Protein AF-A0AAN8FHW8-F1 (afdb_monomer_lite)

Organism: Trichostrongylus colubriformis (NCBI:txid6319)

Secondary structure (DSSP, 8-state):
------------------HHHHHHHHHHHHHHHHHHHHHHHHHHHHHHHHHHHHHTPPPPPP-PPPPHHHHHHHHHH-PPP-----BTTTEEEEETT---TTS-TTPPPSEEEEEEETTEEEEEEEEEPTTHHHHHHHHT-

pLDDT: mean 82.65, std 15.66, range [38.5, 97.19]

Structure (mmCIF, N/CA/C/O backbone):
data_AF-A0AAN8FHW8-F1
#
_entry.id   AF-A0AAN8FHW8-F1
#
loop_
_atom_site.group_PDB
_atom_site.id
_atom_site.type_symbol
_atom_site.label_atom_id
_atom_site.label_alt_id
_atom_site.label_comp_id
_atom_site.label_asym_id
_atom_site.label_entity_id
_atom_site.label_seq_id
_atom_site.pdbx_PDB_ins_code
_atom_site.Cartn_x
_atom_site.Cartn_y
_atom_site.Cartn_z
_atom_site.occupancy
_atom_site.B_iso_or_equiv
_atom_site.auth_seq_id
_atom_site.auth_comp_id
_atom_site.auth_asym_id
_atom_site.auth_atom_id
_atom_site.pdbx_PDB_model_num
ATOM 1 N N . MET A 1 1 ? 39.676 99.671 19.791 1.00 38.50 1 MET A N 1
ATOM 2 C CA . MET A 1 1 ? 38.589 99.726 20.792 1.00 38.50 1 MET A CA 1
ATOM 3 C C . MET A 1 1 ? 37.245 99.444 20.102 1.00 38.50 1 MET A C 1
ATOM 5 O O . MET A 1 1 ? 36.746 100.303 19.402 1.00 38.50 1 MET A O 1
ATOM 9 N N . ARG A 1 2 ? 36.757 98.196 20.225 1.00 43.69 2 ARG A N 1
ATOM 10 C CA . ARG A 1 2 ? 35.359 97.685 20.292 1.00 43.69 2 ARG A CA 1
ATOM 11 C C . ARG A 1 2 ? 34.200 98.296 19.451 1.00 43.69 2 ARG A C 1
ATOM 13 O O . ARG A 1 2 ? 33.741 99.383 19.773 1.00 43.69 2 ARG A O 1
ATOM 20 N N . ARG A 1 3 ? 33.592 97.467 18.572 1.00 39.34 3 ARG A N 1
ATOM 21 C CA . ARG A 1 3 ? 32.130 97.153 18.388 1.00 39.34 3 ARG A CA 1
ATOM 22 C C . ARG A 1 3 ? 31.958 96.292 17.108 1.00 39.34 3 ARG A C 1
ATOM 24 O O . ARG A 1 3 ? 32.422 96.722 16.066 1.00 39.34 3 ARG A O 1
ATOM 31 N N . GLN A 1 4 ? 31.590 94.997 17.142 1.00 51.16 4 GLN A N 1
ATOM 32 C CA . GLN A 1 4 ? 30.231 94.387 17.220 1.00 51.16 4 GLN A CA 1
ATOM 33 C C . GLN A 1 4 ? 29.192 95.127 16.357 1.00 51.16 4 GLN A C 1
ATOM 35 O O . GLN A 1 4 ? 29.008 96.316 16.577 1.00 51.16 4 GLN A O 1
ATOM 40 N N . THR A 1 5 ? 28.586 94.511 15.332 1.00 41.41 5 THR A N 1
ATOM 41 C CA . THR A 1 5 ? 27.360 93.663 15.369 1.00 41.41 5 THR A CA 1
ATOM 42 C C . THR A 1 5 ? 27.299 92.771 14.099 1.00 41.41 5 THR A C 1
ATOM 44 O O . THR A 1 5 ? 27.670 93.229 13.028 1.00 41.41 5 THR A O 1
ATOM 47 N N . SER A 1 6 ? 27.045 91.454 14.089 1.00 48.72 6 SER A N 1
ATOM 48 C CA . SER A 1 6 ? 25.901 90.617 14.520 1.00 48.72 6 SER A CA 1
ATOM 49 C C . SER A 1 6 ? 24.607 90.758 13.692 1.00 48.72 6 SER A C 1
ATOM 51 O O . SER A 1 6 ? 23.717 91.520 14.053 1.00 48.72 6 SER A O 1
ATOM 53 N N . SER A 1 7 ? 24.476 89.952 12.635 1.00 43.09 7 SER A N 1
ATOM 54 C CA . SER A 1 7 ? 23.239 89.313 12.130 1.00 43.09 7 SER A CA 1
ATOM 55 C C . SER A 1 7 ? 23.712 88.270 11.098 1.00 43.09 7 SER A C 1
ATOM 57 O O . SER A 1 7 ? 24.635 88.551 10.351 1.00 43.09 7 SER A O 1
ATOM 59 N N . SER A 1 8 ? 23.313 87.004 11.062 1.00 43.03 8 SER A N 1
ATOM 60 C CA . SER A 1 8 ? 21.982 86.425 11.128 1.00 43.03 8 SER A CA 1
ATOM 61 C C . SER A 1 8 ? 22.130 84.944 11.502 1.00 43.03 8 SER A C 1
ATOM 63 O O . SER A 1 8 ? 22.832 84.190 10.830 1.00 43.03 8 SER A O 1
ATOM 65 N N . SER A 1 9 ? 21.482 84.521 12.582 1.00 47.38 9 SER A N 1
ATOM 66 C CA . SER A 1 9 ? 21.360 83.112 12.986 1.00 47.38 9 SER A CA 1
ATOM 67 C C . SER A 1 9 ? 19.887 82.718 13.171 1.00 47.38 9 SER A C 1
ATOM 69 O O . SER A 1 9 ? 19.559 81.805 13.926 1.00 47.38 9 SER A O 1
ATOM 71 N N . SER A 1 10 ? 18.988 83.402 12.453 1.00 51.84 10 SER A N 1
ATOM 72 C CA . SER A 1 10 ? 17.539 83.363 12.683 1.00 51.84 10 SER A CA 1
ATOM 73 C C . SER A 1 10 ? 16.768 82.217 12.008 1.00 51.84 10 SER A C 1
ATOM 75 O O . SER A 1 10 ? 15.554 82.173 12.155 1.00 51.84 10 SER A O 1
ATOM 77 N N . GLU A 1 11 ? 17.398 81.253 11.328 1.00 48.62 11 GLU A N 1
ATOM 78 C CA . GLU A 1 11 ? 16.648 80.287 10.490 1.00 48.62 11 GLU A CA 1
ATOM 79 C C . GLU A 1 11 ? 16.950 78.801 10.731 1.00 48.62 11 GLU A C 1
ATOM 81 O O . GLU A 1 11 ? 16.915 77.980 9.820 1.00 48.62 11 GLU A O 1
ATOM 86 N N . ARG A 1 12 ? 17.195 78.391 11.979 1.00 50.56 12 ARG A N 1
ATOM 87 C CA . ARG A 1 12 ? 17.175 76.955 12.331 1.00 50.56 12 ARG A CA 1
ATOM 88 C C . ARG A 1 12 ? 16.350 76.652 13.580 1.00 50.56 12 ARG A C 1
ATOM 90 O O . ARG A 1 12 ? 16.771 75.909 14.456 1.00 50.56 12 ARG A O 1
ATOM 97 N N . ARG A 1 13 ? 15.125 77.184 13.640 1.00 50.44 13 ARG A N 1
ATOM 98 C CA . ARG A 1 13 ? 14.038 76.585 14.436 1.00 50.44 13 ARG A CA 1
ATOM 99 C C . ARG A 1 13 ? 13.279 75.574 13.574 1.00 50.44 13 ARG A C 1
ATOM 101 O O . ARG A 1 13 ? 12.119 75.774 13.240 1.00 50.44 13 ARG A O 1
ATOM 108 N N . LEU A 1 14 ? 13.936 74.472 13.218 1.00 56.47 14 LEU A N 1
ATOM 109 C CA . LEU A 1 14 ? 13.194 73.262 12.870 1.00 56.47 14 LEU A CA 1
ATOM 110 C C . LEU A 1 14 ? 12.678 72.696 14.189 1.00 56.47 14 LEU A C 1
ATOM 112 O O . LEU A 1 14 ? 13.475 72.334 15.051 1.00 56.47 14 LEU A O 1
ATOM 116 N N . HIS A 1 15 ? 11.355 72.729 14.353 1.00 55.34 15 HIS A N 1
ATOM 117 C CA . HIS A 1 15 ? 10.599 72.212 15.490 1.00 55.34 15 HIS A CA 1
ATOM 118 C C . HIS A 1 15 ? 11.259 70.959 16.078 1.00 55.34 15 HIS A C 1
ATOM 120 O O . HIS A 1 15 ? 11.112 69.855 15.556 1.00 55.34 15 HIS A O 1
ATOM 126 N N . GLN A 1 16 ? 11.998 71.127 17.175 1.00 59.62 16 GLN A N 1
ATOM 127 C CA . GLN A 1 16 ? 12.462 70.008 17.975 1.00 59.62 16 GLN A CA 1
ATOM 128 C C . GLN A 1 16 ? 11.216 69.486 18.699 1.00 59.62 16 GLN A C 1
ATOM 130 O O . GLN A 1 16 ? 10.670 70.212 19.533 1.00 59.62 16 GLN A O 1
ATOM 135 N N . PRO A 1 17 ? 10.691 68.292 18.353 1.00 59.31 17 PRO A N 1
ATOM 136 C CA . PRO A 1 17 ? 9.500 67.781 19.013 1.00 59.31 17 PRO A CA 1
ATOM 137 C C . PRO A 1 17 ? 9.806 67.662 20.503 1.00 59.31 17 PRO A C 1
ATOM 139 O O . PRO A 1 17 ? 10.906 67.229 20.871 1.00 59.31 17 PRO A O 1
ATOM 142 N N . SER A 1 18 ? 8.857 68.093 21.335 1.00 69.69 18 SER A N 1
ATOM 143 C CA . SER A 1 18 ? 9.018 68.151 22.786 1.00 69.69 18 SER A CA 1
ATOM 144 C C . SER A 1 18 ? 9.549 66.814 23.319 1.00 69.69 18 SER A C 1
ATOM 146 O O . SER A 1 18 ? 9.178 65.741 22.838 1.00 69.69 18 SER A O 1
ATOM 148 N N . SER A 1 19 ? 10.453 66.857 24.300 1.00 73.38 19 SER A N 1
ATOM 149 C CA . SER A 1 19 ? 11.036 65.662 24.938 1.00 73.38 19 SER A CA 1
ATOM 150 C C . SER A 1 19 ? 9.960 64.663 25.388 1.00 73.38 19 SER A C 1
ATOM 152 O O . SER A 1 19 ? 10.122 63.451 25.233 1.00 73.38 19 SER A O 1
ATOM 154 N N . HIS A 1 20 ? 8.818 65.183 25.841 1.00 76.31 20 HIS A N 1
ATOM 155 C CA . HIS A 1 20 ? 7.619 64.421 26.179 1.00 76.31 20 HIS A CA 1
ATOM 156 C C . HIS A 1 20 ? 7.036 63.649 24.989 1.00 76.31 20 HIS A C 1
ATOM 158 O O . HIS A 1 20 ? 6.683 62.485 25.147 1.00 76.31 20 HIS A O 1
ATOM 164 N N . PHE A 1 21 ? 6.995 64.237 23.789 1.00 77.81 21 PHE A N 1
ATOM 165 C CA . PHE A 1 21 ? 6.514 63.562 22.582 1.00 77.81 21 PHE A CA 1
ATOM 166 C C . PHE A 1 21 ? 7.420 62.389 22.186 1.00 77.81 21 PHE A C 1
ATOM 168 O O . PHE A 1 21 ? 6.927 61.313 21.863 1.00 77.81 21 PHE A O 1
ATOM 175 N N . ARG A 1 22 ? 8.748 62.549 22.282 1.00 80.62 22 ARG A N 1
ATOM 176 C CA . ARG A 1 22 ? 9.704 61.457 22.006 1.00 80.62 22 ARG A CA 1
ATOM 177 C C . ARG A 1 22 ? 9.580 60.310 23.014 1.00 80.62 22 ARG A C 1
ATOM 179 O O . ARG A 1 22 ? 9.599 59.149 22.616 1.00 80.62 22 ARG A O 1
ATOM 186 N N . SER A 1 23 ? 9.413 60.634 24.297 1.00 83.56 23 SER A N 1
ATOM 187 C CA . SER A 1 23 ? 9.180 59.641 25.355 1.00 83.56 23 SER A CA 1
ATOM 188 C C . SER A 1 23 ? 7.855 58.896 25.150 1.00 83.56 23 SER A C 1
ATOM 190 O O . SER A 1 23 ? 7.821 57.668 25.160 1.00 83.56 23 SER A O 1
ATOM 192 N N . MET A 1 24 ? 6.781 59.627 24.839 1.00 87.44 24 MET A N 1
ATOM 193 C CA . MET A 1 24 ? 5.464 59.058 24.544 1.00 87.44 24 MET A CA 1
ATOM 194 C C . MET A 1 24 ? 5.498 58.125 23.324 1.00 87.44 24 MET A C 1
ATOM 196 O O . MET A 1 24 ? 4.976 57.017 23.388 1.00 87.44 24 MET A O 1
ATOM 200 N N . MET A 1 25 ? 6.172 58.521 22.239 1.00 85.44 25 MET A N 1
ATOM 201 C CA . MET A 1 25 ? 6.346 57.674 21.051 1.00 85.44 25 MET A CA 1
ATOM 202 C C . MET A 1 25 ? 7.169 56.410 21.341 1.00 85.44 25 MET A C 1
ATOM 204 O O . MET A 1 25 ? 6.857 55.344 20.812 1.00 85.44 25 MET A O 1
ATOM 208 N N . SER A 1 26 ? 8.181 56.495 22.209 1.00 88.12 26 SER A N 1
ATOM 209 C CA . SER A 1 26 ? 8.968 55.333 22.648 1.00 88.12 26 SER A CA 1
ATOM 210 C C . SER A 1 26 ? 8.118 54.334 23.441 1.00 88.12 26 SER A C 1
ATOM 212 O O . SER A 1 26 ? 8.149 53.138 23.161 1.00 88.12 26 SER A O 1
ATOM 214 N N . ILE A 1 27 ? 7.282 54.826 24.364 1.00 91.88 27 ILE A N 1
ATOM 215 C CA . ILE A 1 27 ? 6.354 53.992 25.145 1.00 91.88 27 ILE A CA 1
ATOM 216 C C . ILE A 1 27 ? 5.341 53.307 24.223 1.00 91.88 27 ILE A C 1
ATOM 218 O O . ILE A 1 27 ? 5.143 52.099 24.322 1.00 91.88 27 ILE A O 1
ATOM 222 N N . ILE A 1 28 ? 4.746 54.048 23.283 1.00 94.06 28 ILE A N 1
ATOM 223 C CA . ILE A 1 28 ? 3.810 53.487 22.298 1.00 94.06 28 ILE A CA 1
ATOM 224 C C . ILE A 1 28 ? 4.498 52.399 21.465 1.00 94.06 28 ILE A C 1
ATOM 226 O O . ILE A 1 28 ? 3.952 51.311 21.299 1.00 94.06 28 ILE A O 1
ATOM 230 N N . THR A 1 29 ? 5.719 52.654 20.993 1.00 91.19 29 THR A N 1
ATOM 231 C CA . THR A 1 29 ? 6.489 51.680 20.207 1.00 91.19 29 THR A CA 1
ATOM 232 C C . THR A 1 29 ? 6.795 50.424 21.026 1.00 91.19 29 THR A C 1
ATOM 234 O O . THR A 1 29 ? 6.606 49.315 20.533 1.00 91.19 29 THR A O 1
ATOM 237 N N . ALA A 1 30 ? 7.202 50.571 22.290 1.00 93.19 30 ALA A N 1
ATOM 238 C CA . ALA A 1 30 ? 7.465 49.445 23.182 1.00 93.19 30 ALA A CA 1
ATOM 239 C C . ALA A 1 30 ? 6.207 48.594 23.423 1.00 93.19 30 ALA A C 1
ATOM 241 O O . ALA A 1 30 ? 6.278 47.366 23.374 1.00 93.19 30 ALA A O 1
ATOM 242 N N . VAL A 1 31 ? 5.046 49.232 23.609 1.00 95.69 31 VAL A N 1
ATOM 243 C CA . VAL A 1 31 ? 3.754 48.543 23.754 1.00 95.69 31 VAL A CA 1
ATOM 244 C C . VAL A 1 31 ? 3.383 47.788 22.475 1.00 95.69 31 VAL A C 1
ATOM 246 O O . VAL A 1 31 ? 2.989 46.626 22.549 1.00 95.69 31 VAL A O 1
ATOM 249 N N . LEU A 1 32 ? 3.556 48.399 21.299 1.00 96.06 32 LEU A N 1
ATOM 250 C CA . LEU A 1 32 ? 3.284 47.748 20.013 1.00 96.06 32 LEU A CA 1
ATOM 251 C C . LEU A 1 32 ? 4.204 46.547 19.765 1.00 96.06 32 LEU A C 1
ATOM 253 O O . LEU A 1 32 ? 3.743 45.505 19.300 1.00 96.06 32 LEU A O 1
ATOM 257 N N . VAL A 1 33 ? 5.490 46.660 20.110 1.00 95.44 33 VAL A N 1
ATOM 258 C CA . VAL A 1 33 ? 6.446 45.549 20.000 1.00 95.44 33 VAL A CA 1
ATOM 259 C C . VAL A 1 33 ? 6.081 44.425 20.966 1.00 95.44 33 VAL A C 1
ATOM 261 O O . VAL A 1 33 ? 6.044 43.271 20.548 1.00 95.44 33 VAL A O 1
ATOM 264 N N . ALA A 1 34 ? 5.757 44.737 22.224 1.00 95.38 34 ALA A N 1
ATOM 265 C CA . ALA A 1 34 ? 5.327 43.740 23.205 1.00 95.38 34 ALA A CA 1
ATOM 266 C C . ALA A 1 34 ? 4.041 43.024 22.764 1.00 95.38 34 ALA A C 1
ATOM 268 O O . ALA A 1 34 ? 3.931 41.804 22.855 1.00 95.38 34 ALA A O 1
ATOM 269 N N . PHE A 1 35 ? 3.080 43.764 22.214 1.00 96.94 35 PHE A N 1
ATOM 270 C CA . PHE A 1 35 ? 1.880 43.171 21.638 1.00 96.94 35 PHE A CA 1
ATOM 271 C C . PHE A 1 35 ? 2.216 42.262 20.446 1.00 96.94 35 PHE A C 1
ATOM 273 O O . PHE A 1 35 ? 1.734 41.132 20.368 1.00 96.94 35 PHE A O 1
ATOM 280 N N . GLY A 1 36 ? 3.107 42.708 19.557 1.00 95.75 36 GLY A N 1
ATOM 281 C CA . GLY A 1 36 ? 3.582 41.921 18.421 1.00 95.75 36 GLY A CA 1
ATOM 282 C C . GLY A 1 36 ? 4.288 40.625 18.829 1.00 95.75 36 GLY A C 1
ATOM 283 O O . GLY A 1 36 ? 4.051 39.583 18.218 1.00 95.75 36 GLY A O 1
ATOM 284 N N . THR A 1 37 ? 5.117 40.644 19.878 1.00 95.56 37 THR A N 1
ATOM 285 C CA . THR A 1 37 ? 5.796 39.437 20.378 1.00 95.56 37 THR A CA 1
ATOM 286 C C . THR A 1 37 ? 4.818 38.464 21.030 1.00 95.56 37 THR A C 1
ATOM 288 O O . THR A 1 37 ? 4.906 37.263 20.765 1.00 95.56 37 THR A O 1
ATOM 291 N N . ILE A 1 38 ? 3.843 38.963 21.798 1.00 96.69 38 ILE A N 1
ATOM 292 C CA . ILE A 1 38 ? 2.771 38.149 22.388 1.00 96.69 38 ILE A CA 1
ATOM 293 C C . ILE A 1 38 ? 1.937 37.483 21.289 1.00 96.69 38 ILE A C 1
ATOM 295 O O . ILE A 1 38 ? 1.731 36.269 21.327 1.00 96.69 38 ILE A O 1
ATOM 299 N N . LEU A 1 39 ? 1.515 38.233 20.266 1.00 96.38 39 LEU A N 1
ATOM 300 C CA . LEU A 1 39 ? 0.787 37.670 19.127 1.00 96.38 39 LEU A CA 1
ATOM 301 C C . LEU A 1 39 ? 1.608 36.605 18.395 1.00 96.38 39 LEU A C 1
ATOM 303 O O . LEU A 1 39 ? 1.083 35.540 18.070 1.00 96.38 39 LEU A O 1
ATOM 307 N N . ASN A 1 40 ? 2.903 36.843 18.176 1.00 95.31 40 ASN A N 1
ATOM 308 C CA . ASN A 1 40 ? 3.781 35.854 17.552 1.00 95.31 40 ASN A CA 1
ATOM 309 C C . ASN A 1 40 ? 3.898 34.576 18.391 1.00 95.31 40 ASN A C 1
ATOM 311 O O . ASN A 1 40 ? 3.870 33.475 17.838 1.00 95.31 40 ASN A O 1
ATOM 315 N N . PHE A 1 41 ? 3.994 34.706 19.716 1.00 96.38 41 PHE A N 1
ATOM 316 C CA . PHE A 1 41 ? 4.022 33.566 20.627 1.00 96.38 41 PHE A CA 1
ATOM 317 C C . PHE A 1 41 ? 2.717 32.762 20.557 1.00 96.38 41 PHE A C 1
ATOM 319 O O . PHE A 1 41 ? 2.756 31.538 20.421 1.00 96.38 41 PHE A O 1
ATOM 326 N N . ILE A 1 42 ? 1.567 33.445 20.544 1.00 96.69 42 ILE A N 1
ATOM 327 C CA . ILE A 1 42 ? 0.246 32.824 20.383 1.00 96.69 42 ILE A CA 1
ATOM 328 C C . ILE A 1 42 ? 0.161 32.080 19.043 1.00 96.69 42 ILE A C 1
ATOM 330 O O . ILE A 1 42 ? -0.176 30.895 19.018 1.00 96.69 42 ILE A O 1
ATOM 334 N N . VAL A 1 43 ? 0.532 32.721 17.930 1.00 96.69 43 VAL A N 1
ATOM 335 C CA . VAL A 1 43 ? 0.522 32.102 16.593 1.00 96.69 43 VAL A CA 1
ATOM 336 C C . VAL A 1 43 ? 1.447 30.886 16.535 1.00 96.69 43 VAL A C 1
ATOM 338 O O . VAL A 1 43 ? 1.079 29.859 15.964 1.00 96.69 43 VAL A O 1
ATOM 341 N N . GLN A 1 44 ? 2.639 30.956 17.131 1.00 95.19 44 GLN A N 1
ATOM 342 C CA . GLN A 1 44 ? 3.542 29.806 17.204 1.00 95.19 44 GLN A CA 1
ATOM 343 C C . GLN A 1 44 ? 2.961 28.671 18.054 1.00 95.19 44 GLN A C 1
ATOM 345 O O . GLN A 1 44 ? 3.076 27.509 17.658 1.00 95.19 44 GLN A O 1
ATOM 350 N N . GLY A 1 45 ? 2.302 28.986 19.172 1.00 95.81 45 GLY A N 1
ATOM 351 C CA . GLY A 1 45 ? 1.573 28.019 19.994 1.00 95.81 45 GLY A CA 1
ATOM 352 C C . GLY A 1 45 ? 0.483 27.302 19.197 1.00 95.81 45 GLY A C 1
ATOM 353 O O . GLY A 1 45 ? 0.492 26.074 19.106 1.00 95.81 45 GLY A O 1
ATOM 354 N N . PHE A 1 46 ? -0.380 28.058 18.512 1.00 96.12 46 PHE A N 1
ATOM 355 C CA . PHE A 1 46 ? -1.407 27.500 17.628 1.00 96.12 46 PHE A CA 1
ATOM 356 C C . PHE A 1 46 ? -0.814 26.655 16.499 1.00 96.12 46 PHE A C 1
ATOM 358 O O . PHE A 1 46 ? -1.307 25.562 16.238 1.00 96.12 46 PHE A O 1
ATOM 365 N N . LYS A 1 47 ? 0.278 27.094 15.861 1.00 94.75 47 LYS A N 1
ATOM 366 C CA . LYS A 1 47 ? 0.967 26.300 14.830 1.00 94.75 47 LYS A CA 1
ATOM 367 C C . LYS A 1 47 ? 1.487 24.973 15.380 1.00 94.75 47 LYS A C 1
ATOM 369 O O . LYS A 1 47 ? 1.400 23.963 14.685 1.00 94.75 47 LYS A O 1
ATOM 374 N N . ARG A 1 48 ? 2.021 24.946 16.606 1.00 92.19 48 ARG A N 1
ATOM 375 C CA . ARG A 1 48 ? 2.480 23.703 17.253 1.00 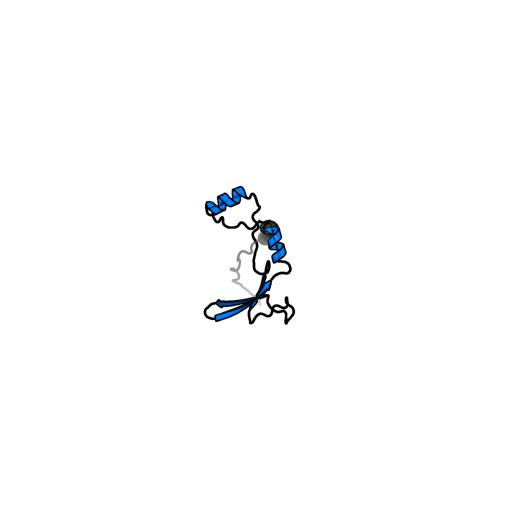92.19 48 ARG A CA 1
ATOM 376 C C . ARG A 1 48 ? 1.313 22.760 17.532 1.00 92.19 48 ARG A C 1
ATOM 378 O O . ARG A 1 48 ? 1.398 21.591 17.164 1.00 92.19 48 ARG A O 1
ATOM 385 N N . LEU A 1 49 ? 0.220 23.276 18.096 1.00 92.19 49 LEU A N 1
ATOM 386 C CA . LEU A 1 49 ? -0.996 22.498 18.352 1.00 92.19 49 LEU A CA 1
ATOM 387 C C . LEU A 1 49 ? -1.595 21.947 17.050 1.00 92.19 49 LEU A C 1
ATOM 389 O O . LEU A 1 49 ? -1.859 20.751 16.948 1.00 92.19 49 LEU A O 1
ATOM 393 N N . HIS A 1 50 ? -1.716 22.790 16.023 1.00 92.00 50 HIS A N 1
ATOM 394 C CA . HIS A 1 50 ? -2.222 22.403 14.709 1.00 92.00 50 HIS A CA 1
ATOM 395 C C . HIS A 1 50 ? -1.350 21.331 14.045 1.00 92.00 50 HIS A C 1
ATOM 397 O O . HIS A 1 50 ? -1.878 20.363 13.510 1.00 92.00 50 HIS A O 1
ATOM 403 N N . ARG A 1 51 ? -0.015 21.452 14.097 1.00 88.50 51 ARG A N 1
ATOM 404 C CA . ARG A 1 51 ? 0.899 20.420 13.569 1.00 88.50 51 ARG A CA 1
ATOM 405 C C . ARG A 1 51 ? 0.758 19.094 14.312 1.00 88.50 51 ARG A C 1
ATOM 407 O O . ARG A 1 51 ? 0.805 18.047 13.674 1.00 88.50 51 ARG A O 1
ATOM 414 N N . GLY A 1 52 ? 0.568 19.143 15.632 1.00 88.19 52 GLY A N 1
ATOM 415 C CA . GLY A 1 52 ? 0.265 17.962 16.438 1.00 88.19 52 GLY A CA 1
ATOM 416 C C . GLY A 1 52 ? -1.016 17.283 15.962 1.00 88.19 52 GLY A C 1
ATOM 417 O O . GLY A 1 52 ? -0.991 16.101 15.644 1.00 88.19 52 GLY A O 1
ATOM 418 N N . TYR A 1 53 ? -2.100 18.045 15.822 1.00 87.12 53 TYR A N 1
ATOM 419 C CA . TYR A 1 53 ? -3.385 17.534 15.342 1.00 87.12 53 TYR A CA 1
ATOM 420 C C . TYR A 1 53 ? -3.317 16.982 13.908 1.00 87.12 53 TYR A C 1
ATOM 422 O O . TYR A 1 53 ? -3.760 15.864 13.656 1.00 87.12 53 TYR A O 1
ATOM 430 N N . ALA A 1 54 ? -2.708 17.723 12.980 1.00 82.75 54 ALA A N 1
ATOM 431 C CA . ALA A 1 54 ? -2.582 17.332 11.577 1.00 82.75 54 ALA A CA 1
ATOM 432 C C . ALA A 1 54 ? -1.807 16.015 11.396 1.00 82.75 54 ALA A C 1
ATOM 434 O O . ALA A 1 54 ? -2.145 15.225 10.522 1.00 82.75 54 ALA A O 1
ATOM 435 N N . LYS A 1 55 ? -0.808 15.737 12.247 1.00 82.81 55 LYS A N 1
ATOM 436 C CA . LYS A 1 55 ? -0.044 14.478 12.208 1.00 82.81 55 LYS A CA 1
ATOM 437 C C . LYS A 1 55 ? -0.907 13.246 12.509 1.00 82.81 55 LYS A C 1
ATOM 439 O O . LYS A 1 55 ? -0.623 12.175 11.985 1.00 82.81 55 LYS A O 1
ATOM 444 N N . TYR A 1 56 ? -1.932 13.390 13.348 1.00 79.44 56 TYR A N 1
ATOM 445 C CA . TYR A 1 56 ? -2.847 12.300 13.706 1.00 79.44 56 TYR A CA 1
ATOM 446 C C . TYR A 1 56 ? -4.089 12.240 12.813 1.00 79.44 56 TYR A C 1
ATOM 448 O O . TYR A 1 56 ? -4.978 11.423 13.058 1.00 79.44 56 TYR A O 1
ATOM 456 N N . GLN A 1 57 ? -4.184 13.087 11.783 1.00 80.94 57 GLN A N 1
ATOM 457 C CA . GLN A 1 57 ? -5.257 12.942 10.813 1.00 80.94 57 GLN A CA 1
ATOM 458 C C . GLN A 1 57 ? -5.059 11.659 10.011 1.00 80.94 57 GLN A C 1
ATOM 460 O O . GLN A 1 57 ? -4.000 11.400 9.442 1.00 80.94 57 GLN A O 1
ATOM 465 N N . VAL A 1 58 ? -6.114 10.852 9.974 1.00 79.19 58 VAL A N 1
ATOM 466 C CA . VAL A 1 58 ? -6.152 9.620 9.192 1.00 79.19 58 VAL A CA 1
ATOM 467 C C . VAL A 1 58 ? -6.087 9.983 7.710 1.00 79.19 58 VAL A C 1
ATOM 469 O O . VAL A 1 58 ? -6.840 10.843 7.245 1.00 79.19 58 VAL A O 1
ATOM 472 N N . VAL A 1 59 ? -5.206 9.311 6.967 1.00 78.69 59 VAL A N 1
ATOM 473 C CA . VAL A 1 59 ? -5.147 9.422 5.507 1.00 78.69 59 VAL A CA 1
ATOM 474 C C . VAL A 1 59 ? -6.492 8.975 4.938 1.00 78.69 59 VAL A C 1
ATOM 476 O O . VAL A 1 59 ? -6.909 7.830 5.114 1.00 78.69 59 VAL A O 1
ATOM 479 N N . LYS A 1 60 ? -7.195 9.893 4.272 1.00 81.69 60 LYS A N 1
ATOM 480 C CA . LYS A 1 60 ? -8.432 9.581 3.555 1.00 81.69 60 LYS A CA 1
ATOM 481 C C . LYS A 1 60 ? -8.076 9.216 2.122 1.00 81.69 60 LYS A C 1
ATOM 483 O O . LYS A 1 60 ? -7.552 10.048 1.387 1.00 81.69 60 LYS A O 1
ATOM 488 N N . TYR A 1 61 ? -8.371 7.985 1.730 1.00 78.00 61 TYR A N 1
ATOM 489 C CA . TYR A 1 61 ? -8.220 7.551 0.347 1.00 78.00 61 TYR A CA 1
ATOM 490 C C . TYR A 1 61 ? -9.374 8.077 -0.507 1.00 78.00 61 TYR A C 1
ATOM 492 O O . TYR A 1 61 ? -10.496 8.248 -0.023 1.00 78.00 61 TYR A O 1
ATOM 500 N N . HIS A 1 62 ? -9.101 8.327 -1.788 1.00 85.00 62 HIS A N 1
ATOM 501 C CA . HIS A 1 62 ? -10.151 8.640 -2.749 1.00 85.00 62 HIS A CA 1
ATOM 502 C C . HIS A 1 62 ? -11.125 7.459 -2.849 1.00 85.00 62 HIS A C 1
ATOM 504 O O . HIS A 1 62 ? -10.703 6.304 -2.928 1.00 85.00 62 HIS A O 1
ATOM 510 N N . HIS A 1 63 ? -12.427 7.739 -2.855 1.00 82.25 63 HIS A N 1
ATOM 511 C CA . HIS A 1 63 ? -13.434 6.692 -2.966 1.00 82.25 63 HIS A CA 1
ATOM 512 C C . HIS A 1 63 ? -13.443 6.133 -4.394 1.00 82.25 63 HIS A C 1
ATOM 514 O O . HIS A 1 63 ? -13.925 6.778 -5.325 1.00 82.25 63 HIS A O 1
ATOM 520 N N . VAL A 1 64 ? -12.895 4.932 -4.575 1.00 82.50 64 VAL A N 1
ATOM 521 C CA . VAL A 1 64 ? -12.941 4.207 -5.849 1.00 82.50 64 VAL A CA 1
ATOM 522 C C . VAL A 1 64 ? -14.166 3.288 -5.831 1.00 82.50 64 VAL A C 1
ATOM 524 O O . VAL A 1 64 ? -14.243 2.413 -4.965 1.00 82.50 64 VAL A O 1
ATOM 527 N N . PRO A 1 65 ? -15.149 3.471 -6.735 1.00 88.00 65 PRO A N 1
ATOM 528 C CA . PRO A 1 65 ? -16.341 2.634 -6.744 1.00 88.00 65 PRO A CA 1
ATOM 529 C C . PRO A 1 65 ? -15.979 1.189 -7.104 1.00 88.00 65 PRO A C 1
ATOM 531 O O . PRO A 1 65 ? -15.263 0.928 -8.070 1.00 88.00 65 PRO A O 1
ATOM 534 N N . CYS A 1 66 ? -16.495 0.238 -6.327 1.00 88.00 66 CYS A N 1
ATOM 535 C CA . CYS A 1 66 ? -16.403 -1.178 -6.667 1.00 88.00 66 CYS A CA 1
ATOM 536 C C . CYS A 1 66 ? -17.337 -1.503 -7.840 1.00 88.00 66 CYS A C 1
ATOM 538 O O . CYS A 1 66 ? -18.413 -0.918 -7.967 1.00 88.00 66 CYS A O 1
ATOM 540 N N . SER A 1 67 ? -16.971 -2.493 -8.660 1.00 93.81 67 SER A N 1
ATOM 541 C CA . SER A 1 67 ? -17.928 -3.074 -9.607 1.00 93.81 67 SER A CA 1
ATOM 542 C C . SER A 1 67 ? -19.100 -3.719 -8.843 1.00 93.81 67 SER A C 1
ATOM 544 O O . SER A 1 67 ? -18.900 -4.182 -7.712 1.00 93.81 67 SER A O 1
ATOM 546 N N . PRO A 1 68 ? -20.311 -3.807 -9.431 1.00 94.06 68 PRO A N 1
ATOM 547 C CA . PRO A 1 68 ? -21.475 -4.386 -8.752 1.00 94.06 68 PRO A CA 1
ATOM 548 C C . PRO A 1 68 ? -21.218 -5.805 -8.227 1.00 94.06 68 PRO A C 1
ATOM 550 O O . PRO A 1 68 ? -21.605 -6.143 -7.110 1.00 94.06 68 PRO A O 1
ATOM 553 N N . LEU A 1 69 ? -20.487 -6.613 -9.002 1.00 94.06 69 LEU A N 1
ATOM 554 C CA . LEU A 1 69 ? -20.106 -7.969 -8.616 1.00 94.06 69 LEU A CA 1
ATOM 555 C C . LEU A 1 69 ? -19.171 -7.976 -7.400 1.00 94.06 69 LEU A C 1
ATOM 557 O O . LEU A 1 69 ? -19.386 -8.744 -6.463 1.00 94.06 69 LEU A O 1
ATOM 561 N N . THR A 1 70 ? -18.148 -7.118 -7.389 1.00 90.94 70 THR A N 1
ATOM 562 C CA . THR A 1 70 ? -17.220 -7.012 -6.256 1.00 90.94 70 THR A CA 1
ATOM 563 C C . THR A 1 70 ? -17.940 -6.516 -5.005 1.00 90.94 70 THR A C 1
ATOM 565 O O . THR A 1 70 ? -17.751 -7.089 -3.935 1.00 90.94 70 THR A O 1
ATOM 568 N N . ALA A 1 71 ? -18.819 -5.519 -5.134 1.00 90.62 71 ALA A N 1
ATOM 569 C CA . ALA A 1 71 ? -19.612 -5.002 -4.020 1.00 90.62 71 ALA A CA 1
ATOM 570 C C . ALA A 1 71 ? -20.514 -6.085 -3.405 1.00 90.62 71 ALA A C 1
ATOM 572 O O . ALA A 1 71 ? -20.510 -6.273 -2.189 1.00 90.62 71 ALA A O 1
ATOM 573 N N . HIS A 1 72 ? -21.214 -6.857 -4.241 1.00 93.44 72 HIS A N 1
ATOM 574 C CA . HIS A 1 72 ? -22.055 -7.968 -3.792 1.00 93.44 72 HIS A CA 1
ATOM 575 C C . HIS A 1 72 ? -21.243 -9.073 -3.090 1.00 93.44 72 HIS A C 1
ATOM 577 O O . HIS A 1 72 ? -21.637 -9.594 -2.045 1.00 93.44 72 HIS A O 1
ATOM 583 N N . ARG A 1 73 ? -20.064 -9.426 -3.622 1.00 91.62 73 ARG A N 1
ATOM 584 C CA . ARG A 1 73 ? -19.174 -10.402 -2.969 1.00 91.62 73 ARG A CA 1
ATOM 585 C C . ARG A 1 73 ? -18.693 -9.903 -1.608 1.00 91.62 73 ARG A C 1
ATOM 587 O O . ARG A 1 73 ? -18.734 -10.660 -0.640 1.00 91.62 73 ARG A O 1
ATOM 594 N N . LEU A 1 74 ? -18.298 -8.634 -1.512 1.00 90.12 74 LEU A N 1
ATOM 595 C CA . LEU A 1 74 ? -17.872 -8.020 -0.252 1.00 90.12 74 LEU A CA 1
ATOM 596 C C . LEU A 1 74 ? -19.004 -7.987 0.785 1.00 90.12 74 LEU A C 1
ATOM 598 O O . LEU A 1 74 ? -18.746 -8.265 1.958 1.00 90.12 74 LEU A O 1
ATOM 602 N N . SER A 1 75 ? -20.253 -7.734 0.370 1.00 90.38 75 SER A N 1
ATOM 603 C CA . SER A 1 75 ? -21.394 -7.759 1.296 1.00 90.38 75 SER A CA 1
ATOM 604 C C . SER A 1 75 ? -21.664 -9.148 1.877 1.00 90.38 75 SER A C 1
ATOM 606 O O . SER A 1 75 ? -22.076 -9.249 3.031 1.00 90.38 75 SER A O 1
ATOM 608 N N . ILE A 1 76 ? -21.388 -10.216 1.119 1.00 93.62 76 ILE A N 1
ATOM 609 C CA . ILE A 1 76 ? -21.551 -11.601 1.589 1.00 93.62 76 ILE A CA 1
ATOM 610 C C . ILE A 1 76 ? -20.391 -12.023 2.494 1.00 93.62 76 ILE A C 1
ATOM 612 O O . ILE A 1 76 ? -20.615 -12.655 3.523 1.00 93.62 76 ILE A O 1
ATOM 616 N N . MET A 1 77 ? -19.151 -11.679 2.133 1.00 87.75 77 MET A N 1
ATOM 617 C CA . MET A 1 77 ? -17.963 -12.153 2.852 1.00 87.75 77 MET A CA 1
ATOM 618 C C . MET A 1 77 ? -17.819 -11.547 4.259 1.00 87.75 77 MET A C 1
ATOM 620 O O . MET A 1 77 ? -17.174 -12.162 5.101 1.00 87.75 77 MET A O 1
ATOM 624 N N . ARG A 1 78 ? -18.394 -10.360 4.528 1.00 83.94 78 ARG A N 1
ATOM 625 C CA . ARG A 1 78 ? -18.343 -9.640 5.829 1.00 83.94 78 ARG A CA 1
ATOM 626 C C . ARG A 1 78 ? -16.932 -9.503 6.437 1.00 83.94 78 ARG A C 1
ATOM 628 O O . ARG A 1 78 ? -16.787 -9.370 7.651 1.00 83.94 78 ARG A O 1
ATOM 635 N N . LYS A 1 79 ? -15.887 -9.512 5.604 1.00 86.75 79 LYS A N 1
ATOM 636 C CA . LYS A 1 79 ? -14.488 -9.337 6.022 1.00 86.75 79 LYS A CA 1
ATOM 637 C C . LYS A 1 79 ? -14.098 -7.861 6.063 1.00 86.75 79 LYS A C 1
ATOM 639 O O . LYS A 1 79 ? -14.683 -7.030 5.369 1.00 86.75 79 LYS A O 1
ATOM 644 N N . LYS A 1 80 ? -13.083 -7.537 6.866 1.00 88.56 80 LYS A N 1
ATOM 645 C CA . LYS A 1 80 ? -12.465 -6.204 6.867 1.00 88.56 80 LYS A CA 1
ATOM 646 C C . LYS A 1 80 ? -11.598 -6.025 5.619 1.00 88.56 80 LYS A C 1
ATOM 648 O O . LYS A 1 80 ? -11.033 -6.988 5.112 1.00 88.56 80 LYS A O 1
ATOM 653 N N . ILE A 1 81 ? -11.479 -4.784 5.155 1.00 86.06 81 ILE A N 1
ATOM 654 C CA . ILE A 1 81 ? -10.587 -4.418 4.052 1.00 86.06 81 ILE A CA 1
ATOM 655 C C . ILE A 1 81 ? -9.234 -4.023 4.646 1.00 86.06 81 ILE A C 1
ATOM 657 O O . ILE A 1 81 ? -9.168 -3.119 5.479 1.00 86.06 81 ILE A O 1
ATOM 661 N N . LEU A 1 82 ? -8.171 -4.697 4.212 1.00 90.81 82 LEU A N 1
ATOM 662 C CA . LEU A 1 82 ? -6.789 -4.384 4.561 1.00 90.81 82 LEU A CA 1
ATOM 663 C C . LEU A 1 82 ? -6.078 -3.858 3.313 1.00 90.81 82 LEU A C 1
ATOM 665 O O . LEU A 1 82 ? -5.956 -4.572 2.321 1.00 90.81 82 LEU A O 1
ATOM 669 N N . VAL A 1 83 ? -5.629 -2.605 3.362 1.00 88.62 83 VAL A N 1
ATOM 670 C CA . VAL A 1 83 ? -4.815 -2.002 2.300 1.00 88.62 83 VAL A CA 1
ATOM 671 C C . VAL A 1 83 ? -3.353 -2.229 2.657 1.00 88.62 83 VAL A C 1
ATOM 673 O O . VAL A 1 83 ? -2.914 -1.818 3.730 1.00 88.62 83 VAL A O 1
ATOM 676 N N . LEU A 1 84 ? -2.620 -2.904 1.775 1.00 92.94 84 LEU A N 1
ATOM 677 C CA . LEU A 1 84 ? -1.204 -3.205 1.951 1.00 92.94 84 LEU A CA 1
ATOM 678 C C . LEU A 1 84 ? -0.387 -2.398 0.949 1.00 92.94 84 LEU A C 1
ATOM 680 O O . LEU A 1 84 ? -0.706 -2.386 -0.240 1.00 92.94 84 LEU A O 1
ATOM 684 N N . ASP A 1 85 ? 0.656 -1.740 1.443 1.00 92.25 85 ASP A N 1
ATOM 685 C CA . ASP A 1 85 ? 1.695 -1.172 0.590 1.00 92.25 85 ASP A CA 1
ATOM 686 C C . ASP A 1 85 ? 2.659 -2.277 0.136 1.00 92.25 85 ASP A C 1
ATOM 688 O O . ASP A 1 85 ? 2.748 -3.332 0.768 1.00 92.25 85 ASP A O 1
ATOM 692 N N . LEU A 1 86 ? 3.359 -2.052 -0.972 1.00 93.19 86 LEU A N 1
ATOM 693 C CA . LEU A 1 86 ? 4.233 -3.040 -1.591 1.00 93.19 86 LEU A CA 1
ATOM 694 C C . LEU A 1 86 ? 5.698 -2.812 -1.205 1.00 93.19 86 LEU A C 1
ATOM 696 O O . LEU A 1 86 ? 6.281 -3.646 -0.507 1.00 93.19 86 LEU A O 1
ATOM 700 N N . ASP A 1 87 ? 6.282 -1.699 -1.651 1.00 88.75 87 ASP A N 1
ATOM 701 C CA . ASP A 1 87 ? 7.699 -1.393 -1.436 1.00 88.75 87 ASP A CA 1
ATOM 702 C C . ASP A 1 87 ? 7.953 -1.017 0.026 1.00 88.75 87 ASP A C 1
ATOM 704 O O . ASP A 1 87 ? 7.128 -0.389 0.686 1.00 88.75 87 ASP A O 1
ATOM 708 N N . GLU A 1 88 ? 9.074 -1.476 0.566 1.00 87.75 88 GLU A N 1
ATOM 709 C CA . GLU A 1 88 ? 9.457 -1.348 1.976 1.00 87.75 88 GLU A CA 1
ATOM 710 C C . GLU A 1 88 ? 8.478 -1.977 3.000 1.00 87.75 88 GLU A C 1
ATOM 712 O O . GLU A 1 88 ? 8.734 -1.942 4.207 1.00 87.75 88 GLU A O 1
ATOM 717 N N . THR A 1 89 ? 7.379 -2.594 2.544 1.00 92.62 89 THR A N 1
ATOM 718 C CA . THR A 1 89 ? 6.350 -3.216 3.395 1.00 92.62 89 THR A CA 1
ATOM 719 C C . THR A 1 89 ? 6.272 -4.725 3.197 1.00 92.62 89 THR A C 1
ATOM 721 O O . THR A 1 89 ? 6.390 -5.470 4.177 1.00 92.62 89 THR A O 1
ATOM 724 N N . LEU A 1 90 ? 6.072 -5.177 1.957 1.00 94.56 90 LEU A N 1
ATOM 725 C CA . LEU A 1 90 ? 6.014 -6.595 1.586 1.00 94.56 90 LEU A CA 1
ATOM 726 C C . LEU A 1 90 ? 7.282 -7.043 0.858 1.00 94.56 90 LEU A C 1
ATOM 728 O O . LEU A 1 90 ? 7.701 -8.190 1.010 1.00 94.56 90 LEU A O 1
ATOM 732 N N . ILE A 1 91 ? 7.894 -6.144 0.088 1.00 93.56 91 ILE A N 1
ATOM 733 C CA . ILE A 1 91 ? 9.121 -6.395 -0.668 1.00 93.56 91 ILE A CA 1
ATOM 734 C C . ILE A 1 91 ? 10.093 -5.225 -0.520 1.00 93.56 91 ILE A C 1
ATOM 736 O O . ILE A 1 91 ? 9.690 -4.107 -0.217 1.00 93.56 91 ILE A O 1
ATOM 740 N N . HIS A 1 92 ? 11.367 -5.482 -0.791 1.00 90.19 92 HIS A N 1
ATOM 741 C CA . HIS A 1 92 ? 12.404 -4.463 -0.915 1.00 90.19 92 HIS A CA 1
ATOM 742 C C . HIS A 1 92 ? 13.088 -4.606 -2.269 1.00 90.19 92 HIS A C 1
ATOM 744 O O . HIS A 1 92 ? 13.588 -5.683 -2.603 1.00 90.19 92 HIS A O 1
ATOM 750 N N . SER A 1 93 ? 13.136 -3.529 -3.051 1.00 88.31 93 SER A N 1
ATOM 751 C CA . SER A 1 93 ? 13.788 -3.537 -4.363 1.00 88.31 93 SER A CA 1
ATOM 752 C C . SER A 1 93 ? 15.053 -2.671 -4.403 1.00 88.31 93 SER A C 1
ATOM 754 O O . SER A 1 93 ? 15.139 -1.599 -3.799 1.00 88.31 93 SER A O 1
ATOM 756 N N . HIS A 1 94 ? 16.076 -3.139 -5.118 1.00 84.12 94 HIS A N 1
ATOM 757 C CA . HIS A 1 94 ? 17.308 -2.397 -5.400 1.00 84.12 94 HIS A CA 1
ATOM 758 C C . HIS A 1 94 ? 17.570 -2.409 -6.902 1.00 84.12 94 HIS A C 1
ATOM 760 O O . HIS A 1 94 ? 17.332 -3.420 -7.553 1.00 84.12 94 HIS A O 1
ATOM 766 N N . HIS A 1 95 ? 18.064 -1.305 -7.458 1.00 82.56 95 HIS A N 1
ATOM 767 C CA . HIS A 1 95 ? 18.455 -1.227 -8.864 1.00 82.56 95 HIS A CA 1
ATOM 768 C C . HIS A 1 95 ? 19.942 -0.900 -8.997 1.00 82.56 95 HIS A C 1
ATOM 770 O O . HIS A 1 95 ? 20.540 -0.308 -8.093 1.00 82.56 95 HIS A O 1
ATOM 776 N N . ASP A 1 96 ? 20.537 -1.322 -10.114 1.00 67.88 96 ASP A N 1
ATOM 777 C CA . ASP A 1 96 ? 21.961 -1.136 -10.402 1.00 67.88 96 ASP A CA 1
ATOM 778 C C . ASP A 1 96 ? 22.333 0.367 -10.278 1.00 67.88 96 ASP A C 1
ATOM 780 O O . ASP A 1 96 ? 21.838 1.198 -11.037 1.00 67.88 96 ASP A O 1
ATOM 784 N N . GLY A 1 97 ? 23.163 0.724 -9.283 1.00 61.66 97 GLY A N 1
ATOM 785 C CA . GLY A 1 97 ? 23.631 2.100 -9.022 1.00 61.66 97 GLY A CA 1
ATOM 786 C C . GLY A 1 97 ? 23.332 2.665 -7.624 1.00 61.66 97 GLY A C 1
ATOM 787 O O . GLY A 1 97 ? 24.013 3.592 -7.191 1.00 61.66 97 GLY A O 1
ATOM 788 N N . VAL A 1 98 ? 22.386 2.084 -6.876 1.00 59.88 98 VAL A N 1
ATOM 789 C CA . VAL A 1 98 ? 22.075 2.494 -5.492 1.00 59.88 98 VAL A CA 1
ATOM 790 C C . VAL A 1 98 ? 22.322 1.320 -4.549 1.00 59.88 98 VAL A C 1
ATOM 792 O O . VAL A 1 98 ? 21.463 0.463 -4.346 1.00 59.88 98 VAL A O 1
ATOM 795 N N . ILE A 1 99 ? 23.521 1.271 -3.960 1.00 55.03 99 ILE A N 1
ATOM 796 C CA . ILE A 1 99 ? 23.855 0.288 -2.924 1.00 55.03 99 ILE A CA 1
ATOM 797 C C . ILE A 1 99 ? 23.096 0.677 -1.656 1.00 55.03 99 ILE A C 1
ATOM 799 O O . ILE A 1 99 ? 23.463 1.633 -0.972 1.00 55.03 99 ILE A O 1
ATOM 803 N N . ARG A 1 100 ? 22.035 -0.062 -1.324 1.00 58.50 100 ARG A N 1
ATOM 804 C CA . ARG A 1 100 ? 21.412 0.035 -0.004 1.00 58.50 100 ARG A CA 1
ATOM 805 C C . ARG A 1 100 ? 22.064 -0.994 0.927 1.00 58.50 100 ARG A C 1
ATOM 807 O O . ARG A 1 100 ? 22.010 -2.184 0.634 1.00 58.50 100 ARG A O 1
ATOM 814 N N . PRO A 1 101 ? 22.648 -0.575 2.062 1.00 58.84 101 PRO A N 1
ATOM 815 C CA . PRO A 1 101 ? 23.335 -1.479 2.988 1.00 58.84 101 PRO A CA 1
ATOM 816 C C . PRO A 1 101 ? 22.393 -2.382 3.805 1.00 58.84 101 PRO A C 1
ATOM 818 O O . PRO A 1 101 ? 22.863 -3.124 4.662 1.00 58.84 101 PRO A O 1
ATOM 821 N N . MET A 1 102 ? 21.072 -2.328 3.579 1.00 57.59 102 MET A N 1
ATOM 822 C CA . MET A 1 102 ? 20.094 -3.118 4.341 1.00 57.59 102 MET A CA 1
ATOM 823 C C . MET A 1 102 ? 20.141 -4.621 4.043 1.00 57.59 102 MET A C 1
ATOM 825 O O . MET A 1 102 ? 19.666 -5.403 4.862 1.00 57.59 102 MET A O 1
ATOM 829 N N . VAL A 1 103 ? 20.725 -5.035 2.916 1.00 61.31 103 VAL A N 1
ATOM 830 C CA . VAL A 1 103 ? 20.896 -6.450 2.569 1.00 61.31 103 VAL A CA 1
ATOM 831 C C . VAL A 1 103 ? 22.380 -6.784 2.578 1.00 61.31 103 VAL A C 1
ATOM 833 O O . VAL A 1 103 ? 23.198 -6.056 2.011 1.00 61.31 103 VAL A O 1
ATOM 836 N N . LYS A 1 104 ? 22.743 -7.893 3.232 1.00 66.38 104 LYS A N 1
ATOM 837 C CA . LYS A 1 104 ? 24.127 -8.368 3.265 1.00 66.38 104 LYS A CA 1
ATOM 838 C C . LYS A 1 104 ? 24.623 -8.545 1.820 1.00 66.38 104 LYS A C 1
ATOM 840 O O . LYS A 1 104 ? 23.965 -9.269 1.060 1.00 66.38 104 LYS A O 1
ATOM 845 N N . PRO A 1 105 ? 25.758 -7.929 1.439 1.00 65.19 105 PRO A N 1
ATOM 846 C CA . PRO A 1 105 ? 26.327 -8.096 0.107 1.00 65.19 105 PRO A CA 1
ATOM 847 C C . PRO A 1 105 ? 26.477 -9.585 -0.229 1.00 65.19 105 PRO A C 1
ATOM 849 O O . PRO A 1 105 ? 27.049 -10.339 0.559 1.00 65.19 105 PRO A O 1
ATOM 852 N N . GLY A 1 106 ? 25.928 -10.008 -1.371 1.00 69.25 106 GLY A N 1
ATOM 853 C CA . GLY A 1 106 ? 25.962 -11.402 -1.831 1.00 69.25 106 GLY A CA 1
ATOM 854 C C . GLY A 1 106 ? 24.720 -12.244 -1.517 1.00 69.25 106 GLY A C 1
ATOM 855 O O . GLY A 1 106 ? 24.686 -13.410 -1.901 1.00 69.25 106 GLY A O 1
ATOM 856 N N . THR A 1 107 ? 23.694 -11.685 -0.865 1.00 76.38 107 THR A N 1
ATOM 857 C CA . THR A 1 107 ? 22.390 -12.364 -0.757 1.00 76.38 107 THR A CA 1
ATOM 858 C C . THR A 1 107 ? 21.725 -12.404 -2.141 1.00 76.38 107 THR A C 1
ATOM 860 O O . THR A 1 107 ? 21.631 -11.351 -2.778 1.00 76.38 107 THR A O 1
ATOM 863 N N . PRO A 1 108 ? 21.298 -13.577 -2.643 1.00 84.88 108 PRO A N 1
ATOM 864 C CA . PRO A 1 108 ? 20.594 -13.661 -3.917 1.00 84.88 108 PRO A CA 1
ATOM 865 C C . PRO A 1 108 ? 19.205 -13.023 -3.800 1.00 84.88 108 PRO A C 1
ATOM 867 O O . PRO A 1 108 ? 18.527 -13.183 -2.788 1.00 84.88 108 PRO A O 1
ATOM 870 N N . SER A 1 109 ? 18.781 -12.311 -4.842 1.00 87.44 109 SER A N 1
ATOM 871 C CA . SER A 1 109 ? 17.420 -11.775 -4.927 1.00 87.44 109 SER A CA 1
ATOM 872 C C . SER A 1 109 ? 16.415 -12.884 -5.220 1.00 87.44 109 SER A C 1
ATOM 874 O O . SER A 1 109 ? 16.695 -13.729 -6.072 1.00 87.44 109 SER A O 1
ATOM 876 N N . ASP A 1 110 ? 15.226 -12.813 -4.623 1.00 89.69 110 ASP A N 1
ATOM 877 C CA . ASP A 1 110 ? 14.129 -13.747 -4.907 1.00 89.69 110 ASP A CA 1
ATOM 878 C C . ASP A 1 110 ? 13.604 -13.580 -6.340 1.00 89.69 110 ASP A C 1
ATOM 880 O O . ASP A 1 110 ? 13.290 -14.556 -7.020 1.00 89.69 110 ASP A O 1
ATOM 884 N N . PHE A 1 111 ? 13.565 -12.336 -6.832 1.00 90.19 111 PHE A N 1
ATOM 885 C CA . PHE A 1 111 ? 13.148 -12.020 -8.197 1.00 90.19 111 PHE A CA 1
ATOM 886 C C . PHE A 1 111 ? 14.042 -10.953 -8.821 1.00 90.19 111 PHE A C 1
ATOM 888 O O . PHE A 1 111 ? 14.529 -10.038 -8.157 1.00 90.19 111 PHE A O 1
ATOM 895 N N . THR A 1 112 ? 14.211 -11.032 -10.138 1.00 90.12 112 THR A N 1
ATOM 896 C CA . THR A 1 112 ? 14.860 -9.982 -10.924 1.00 90.12 112 THR A CA 1
ATOM 897 C C . THR A 1 112 ? 13.911 -9.504 -12.011 1.00 90.12 112 THR A C 1
ATOM 899 O O . THR A 1 112 ? 13.513 -10.279 -12.879 1.00 90.12 112 THR A O 1
ATOM 902 N N . ILE A 1 113 ? 13.570 -8.218 -11.988 1.00 92.31 113 ILE A N 1
ATOM 903 C CA . ILE A 1 113 ? 12.643 -7.604 -12.942 1.00 92.31 113 ILE A CA 1
ATOM 904 C C . ILE A 1 113 ? 13.407 -6.584 -13.781 1.00 92.31 113 ILE A C 1
ATOM 906 O O . ILE A 1 113 ? 14.127 -5.745 -13.248 1.00 92.31 113 ILE A O 1
ATOM 910 N N . LYS A 1 114 ? 13.260 -6.644 -15.107 1.00 91.56 114 LYS A N 1
ATOM 911 C CA . LYS A 1 114 ? 13.813 -5.641 -16.026 1.00 91.56 114 LYS A CA 1
ATOM 912 C C . LYS A 1 114 ? 12.691 -4.717 -16.479 1.00 91.56 114 LYS A C 1
ATOM 914 O O . LYS A 1 114 ? 11.740 -5.179 -17.103 1.00 91.56 114 LYS A O 1
ATOM 919 N N . VAL A 1 115 ? 12.810 -3.431 -16.176 1.00 90.88 115 VAL A N 1
ATOM 920 C CA . VAL A 1 115 ? 11.828 -2.402 -16.533 1.00 90.88 115 VAL A CA 1
ATOM 921 C C . VAL A 1 115 ? 12.514 -1.353 -17.392 1.00 90.88 115 VAL A C 1
ATOM 923 O O . VAL A 1 115 ? 13.616 -0.918 -17.075 1.00 90.88 115 VAL A O 1
ATOM 926 N N . VAL A 1 116 ? 11.878 -0.941 -18.485 1.00 91.06 116 VAL A N 1
ATOM 927 C CA . VAL A 1 116 ? 12.378 0.164 -19.310 1.00 91.06 116 VAL A CA 1
ATOM 928 C C . VAL A 1 116 ? 11.792 1.466 -18.776 1.00 91.06 116 VAL A C 1
ATOM 930 O O . VAL A 1 116 ? 10.585 1.674 -18.860 1.00 91.06 116 VAL A O 1
ATOM 933 N N . ILE A 1 117 ? 12.647 2.335 -18.237 1.00 89.56 117 ILE A N 1
ATOM 934 C CA . ILE A 1 117 ? 12.284 3.665 -17.732 1.00 89.56 117 ILE A CA 1
ATOM 935 C C . ILE A 1 117 ? 12.972 4.682 -18.636 1.00 89.56 117 ILE A C 1
ATOM 937 O O . ILE A 1 117 ? 14.186 4.629 -18.801 1.00 89.56 117 ILE A O 1
ATOM 941 N N . ASP A 1 118 ? 12.207 5.561 -19.286 1.00 90.12 118 ASP A N 1
ATOM 942 C CA . ASP A 1 118 ? 12.743 6.588 -20.192 1.00 90.12 118 ASP A CA 1
ATOM 943 C C . ASP A 1 118 ? 13.742 6.036 -21.224 1.00 90.12 118 ASP A C 1
ATOM 945 O O . ASP A 1 118 ? 14.804 6.607 -21.470 1.00 90.12 118 ASP A O 1
ATOM 949 N N . ARG A 1 119 ? 13.402 4.886 -21.827 1.00 91.69 119 ARG A N 1
ATOM 950 C CA . ARG A 1 119 ? 14.224 4.137 -22.805 1.00 91.69 119 ARG A CA 1
ATOM 951 C C . ARG A 1 119 ? 15.507 3.510 -22.242 1.00 91.69 119 ARG A C 1
ATOM 953 O O . ARG A 1 119 ? 16.247 2.892 -23.003 1.00 91.69 119 ARG A O 1
ATOM 960 N N . HIS A 1 120 ? 15.741 3.589 -20.936 1.00 87.88 120 HIS A N 1
ATOM 961 C CA . HIS A 1 120 ? 16.854 2.933 -20.260 1.00 87.88 120 HIS A CA 1
ATOM 962 C C . HIS A 1 120 ? 16.364 1.647 -19.577 1.00 87.88 120 HIS A C 1
ATOM 964 O O . HIS A 1 120 ? 15.460 1.704 -18.738 1.00 87.88 120 HIS A O 1
ATOM 970 N N . PRO A 1 121 ? 16.906 0.466 -19.928 1.00 89.06 121 PRO A N 1
ATOM 971 C CA . PRO A 1 121 ? 16.566 -0.768 -19.236 1.00 89.06 121 PRO A CA 1
ATOM 972 C C . PRO A 1 121 ? 17.210 -0.773 -17.846 1.00 89.06 121 PRO A C 1
ATOM 974 O O . PRO A 1 121 ? 18.431 -0.796 -17.714 1.00 89.06 121 PRO A O 1
ATOM 977 N N . VAL A 1 122 ? 16.380 -0.785 -16.808 1.00 90.00 122 VAL A N 1
ATOM 978 C CA . VAL A 1 122 ? 16.783 -0.858 -15.403 1.00 90.00 122 VAL A CA 1
ATOM 979 C C . VAL A 1 122 ? 16.445 -2.238 -14.861 1.00 90.00 122 VAL A C 1
ATOM 981 O O . VAL A 1 122 ? 15.345 -2.757 -15.062 1.00 90.00 122 VAL A O 1
ATOM 984 N N . ARG A 1 123 ? 17.401 -2.850 -14.165 1.00 90.06 123 ARG A N 1
ATOM 985 C CA . ARG A 1 123 ? 17.220 -4.139 -13.504 1.00 90.06 123 ARG A CA 1
ATOM 986 C C . ARG A 1 123 ? 16.982 -3.920 -12.015 1.00 90.06 123 ARG A C 1
ATOM 988 O O . ARG A 1 123 ? 17.816 -3.323 -11.343 1.00 90.06 123 ARG A O 1
ATOM 995 N N . PHE A 1 124 ? 15.863 -4.435 -11.525 1.00 90.56 124 PHE A N 1
ATOM 996 C CA . PHE A 1 124 ? 15.478 -4.437 -10.123 1.00 90.56 124 PHE A CA 1
ATOM 997 C C . PHE A 1 124 ? 15.693 -5.825 -9.529 1.00 90.56 124 PHE A C 1
ATOM 999 O O . PHE A 1 124 ? 15.098 -6.802 -9.986 1.00 90.56 124 PHE A O 1
ATOM 1006 N N . SER A 1 125 ? 16.521 -5.890 -8.498 1.00 90.62 125 SER A N 1
ATOM 1007 C CA . SER A 1 125 ? 16.678 -7.034 -7.609 1.00 90.62 125 SER A CA 1
ATOM 1008 C C . SER A 1 125 ? 15.683 -6.887 -6.466 1.00 90.62 125 SER A C 1
ATOM 1010 O O . SER A 1 125 ? 15.782 -5.947 -5.675 1.00 90.62 125 SER A O 1
ATOM 1012 N N . VAL A 1 126 ? 14.709 -7.787 -6.398 1.00 91.38 126 VAL A N 1
ATOM 1013 C CA . VAL A 1 126 ? 13.613 -7.744 -5.429 1.00 91.38 126 VAL A CA 1
ATOM 1014 C C . VAL A 1 126 ? 13.822 -8.832 -4.386 1.00 91.38 126 VAL A C 1
ATOM 1016 O O . VAL A 1 126 ?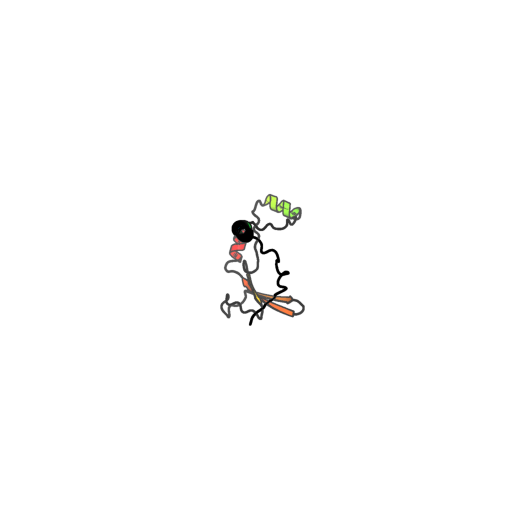 14.049 -9.991 -4.729 1.00 91.38 126 VAL A O 1
ATOM 1019 N N . HIS A 1 127 ? 13.721 -8.439 -3.123 1.00 91.56 127 HIS A N 1
ATOM 1020 C CA . HIS A 1 127 ? 13.783 -9.316 -1.965 1.00 91.56 127 HIS A CA 1
ATOM 1021 C C . HIS A 1 127 ? 12.422 -9.313 -1.279 1.00 91.56 127 HIS A C 1
ATOM 1023 O O . HIS A 1 127 ? 11.870 -8.251 -0.977 1.00 91.56 127 HIS A O 1
ATOM 1029 N N . ALA A 1 128 ? 11.877 -10.492 -1.034 1.00 92.94 128 ALA A N 1
ATOM 1030 C CA . ALA A 1 128 ? 10.662 -10.661 -0.266 1.00 92.94 128 ALA A CA 1
ATOM 1031 C C . ALA A 1 128 ? 10.938 -10.404 1.219 1.00 92.94 128 ALA A C 1
ATOM 1033 O O . ALA A 1 128 ? 11.986 -10.768 1.760 1.00 92.94 128 ALA A O 1
ATOM 1034 N N . ARG A 1 129 ? 9.979 -9.789 1.916 1.00 93.00 129 ARG A N 1
ATOM 1035 C CA . ARG A 1 129 ? 10.065 -9.684 3.370 1.00 93.00 129 ARG A CA 1
ATOM 1036 C C . ARG A 1 129 ? 9.944 -11.085 3.987 1.00 93.00 129 ARG A C 1
ATOM 1038 O O . ARG A 1 129 ? 9.077 -11.855 3.569 1.00 93.00 129 ARG A O 1
ATOM 1045 N N . PRO A 1 130 ? 10.756 -11.435 5.002 1.00 93.50 130 PRO A N 1
ATOM 1046 C CA . PRO A 1 130 ? 10.636 -12.730 5.660 1.00 93.50 130 PRO A CA 1
ATOM 1047 C C . PRO A 1 130 ? 9.202 -13.004 6.124 1.00 93.50 130 PRO A C 1
ATOM 1049 O O . PRO A 1 130 ? 8.558 -12.133 6.709 1.00 93.50 130 PRO A O 1
ATOM 1052 N N . HIS A 1 131 ? 8.722 -14.223 5.870 1.00 95.81 131 HIS A N 1
ATOM 1053 C CA . HIS A 1 131 ? 7.367 -14.687 6.199 1.00 95.81 131 HIS A CA 1
ATOM 1054 C C . HIS 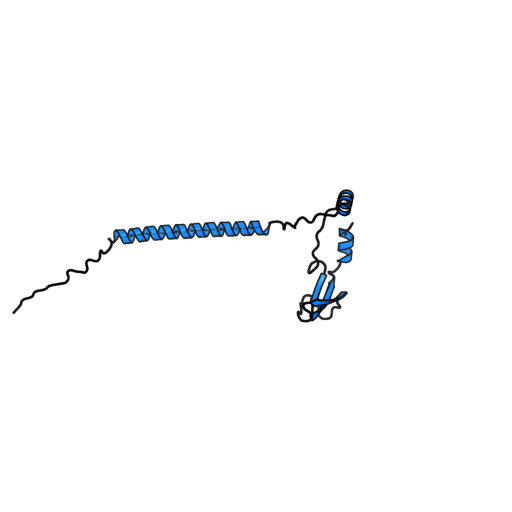A 1 131 ? 6.217 -13.982 5.462 1.00 95.81 131 HIS A C 1
ATOM 1056 O O . HIS A 1 131 ? 5.066 -14.134 5.877 1.00 95.81 131 HIS A O 1
ATOM 1062 N N . VAL A 1 132 ? 6.485 -13.252 4.373 1.00 95.44 132 VAL A N 1
ATOM 1063 C CA . VAL A 1 132 ? 5.432 -12.564 3.609 1.00 95.44 132 VAL A CA 1
ATOM 1064 C C . VAL A 1 132 ? 4.337 -13.523 3.129 1.00 95.44 132 VAL A C 1
ATOM 1066 O O . VAL A 1 132 ? 3.158 -13.216 3.289 1.00 95.44 132 VAL A O 1
ATOM 1069 N N . ASP A 1 133 ? 4.696 -14.719 2.656 1.00 95.62 133 ASP A N 1
ATOM 1070 C CA . ASP A 1 133 ? 3.724 -15.702 2.162 1.00 95.62 133 ASP A CA 1
ATOM 1071 C C . ASP A 1 133 ? 2.805 -16.209 3.276 1.00 95.62 133 ASP A C 1
ATOM 1073 O O . ASP A 1 133 ? 1.583 -16.251 3.124 1.00 95.62 133 ASP A O 1
ATOM 1077 N N . TYR A 1 134 ? 3.384 -16.533 4.438 1.00 97.19 134 TYR A N 1
ATOM 1078 C CA . TYR A 1 134 ? 2.613 -16.936 5.611 1.00 97.19 134 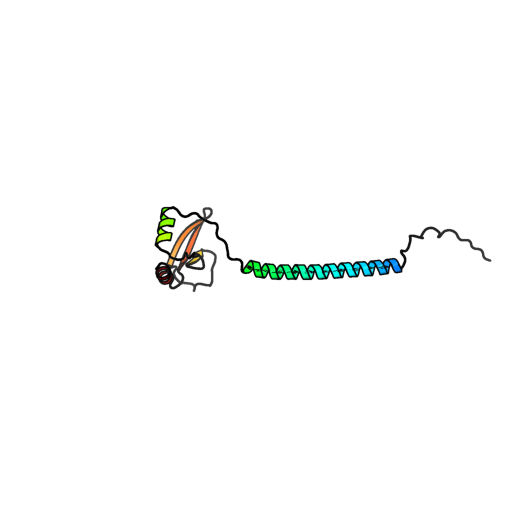TYR A CA 1
ATOM 1079 C C . TYR A 1 134 ? 1.681 -15.808 6.061 1.00 97.19 134 TYR A C 1
ATOM 1081 O O . TYR A 1 134 ? 0.488 -16.038 6.249 1.00 97.19 134 TYR A O 1
ATOM 1089 N N . PHE A 1 135 ? 2.191 -14.579 6.165 1.00 96.88 135 PHE A N 1
ATOM 1090 C CA . PHE A 1 135 ? 1.387 -13.411 6.514 1.00 96.88 135 PHE A CA 1
ATOM 1091 C C . PHE A 1 135 ? 0.182 -13.252 5.576 1.00 96.88 135 PHE A C 1
ATOM 1093 O O . PHE A 1 135 ? -0.949 -13.194 6.058 1.00 96.88 135 PHE A O 1
ATOM 1100 N N . LEU A 1 136 ? 0.403 -13.259 4.255 1.00 96.62 136 LEU A N 1
ATOM 1101 C CA . LEU A 1 136 ? -0.657 -13.134 3.248 1.00 96.62 136 LEU A CA 1
ATOM 1102 C C . LEU A 1 136 ? -1.664 -14.291 3.315 1.00 96.62 136 LEU A C 1
ATOM 1104 O O . LEU A 1 136 ? -2.867 -14.072 3.150 1.00 96.62 136 LEU A O 1
ATOM 1108 N N . SER A 1 137 ? -1.203 -15.507 3.621 1.00 96.38 137 SER A N 1
ATOM 1109 C CA . SER A 1 137 ? -2.086 -16.663 3.815 1.00 96.38 137 SER A CA 1
ATOM 1110 C C . SER A 1 137 ? -3.002 -16.512 5.032 1.00 96.38 137 SER A C 1
ATOM 1112 O O . SER A 1 137 ? -4.145 -16.955 4.993 1.00 96.38 137 SER A O 1
ATOM 1114 N N . VAL A 1 138 ? -2.534 -15.853 6.094 1.00 95.31 138 VAL A N 1
ATOM 1115 C CA . VAL A 1 138 ? -3.306 -15.651 7.324 1.00 95.31 138 VAL A CA 1
ATOM 1116 C C . VAL A 1 138 ? -4.279 -14.484 7.169 1.00 95.31 138 VAL A C 1
ATOM 1118 O O . VAL A 1 138 ? -5.443 -14.613 7.532 1.00 95.31 138 VAL A O 1
ATOM 1121 N N . VAL A 1 139 ? -3.847 -13.350 6.603 1.00 94.00 139 VAL A N 1
ATOM 1122 C CA . VAL A 1 139 ? -4.721 -12.166 6.473 1.00 94.00 139 VAL A CA 1
ATOM 1123 C C . VAL A 1 139 ? -5.811 -12.310 5.407 1.00 94.00 139 VAL A C 1
ATOM 1125 O O . VAL A 1 139 ? -6.741 -11.507 5.382 1.00 94.00 139 VAL A O 1
ATOM 1128 N N . SER A 1 140 ? -5.703 -13.304 4.521 1.00 90.38 140 SER A N 1
ATOM 1129 C CA . SER A 1 140 ? -6.708 -13.587 3.488 1.00 90.38 140 SER A CA 1
ATOM 1130 C C . SER A 1 140 ? -7.824 -14.542 3.942 1.00 90.38 140 SER A C 1
ATOM 1132 O O . SER A 1 140 ? -8.856 -14.632 3.259 1.00 90.38 140 SER A O 1
ATOM 1134 N N . GLN A 1 141 ? -7.656 -15.216 5.091 1.00 84.38 141 GLN A N 1
ATOM 1135 C CA . GLN A 1 141 ? -8.668 -16.091 5.712 1.00 84.38 141 GLN A CA 1
ATOM 1136 C C . GLN A 1 141 ? -9.877 -15.333 6.247 1.00 84.38 141 GLN A C 1
ATOM 1138 O O . GLN A 1 141 ? -10.957 -15.964 6.254 1.00 84.38 141 GLN A O 1
#

InterPro domains:
  IPR004274 FCP1 homology domain [PF03031] (80-141)
  IPR004274 FCP1 homology domain [PS50969] (75-141)
  IPR023214 HAD superfamily [G3DSA:3.40.50.1000] (58-141)
  IPR036412 HAD-like superfamily [SSF56784] (69-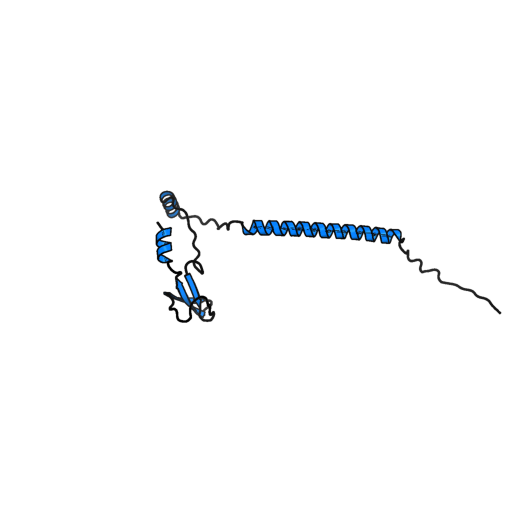141)

Folds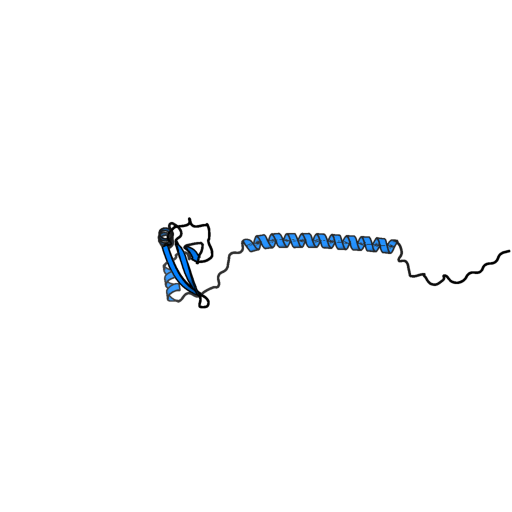eek 3Di:
DDDDDDDDPDPPPPPPDDPVVVVVVVVVVVVVVVVVVVVVVVVVVVVVVVVVVVVPDDDDDDDDDDDPVVVVVCVVVVDDDDDFDPDPGFKDKDKPPDDDVPDPPPDQAPDWDWDQDPNDTIIIRMHGDPCSVVVCVVNVD

Sequence (141 aa):
MRRQTSSSSSERRLHQPSSHFRSMMSIITAVLVAFGTILNFIVQGFKRLHRGYAKYQVVKYHHVPCSPLTAHRLSIMRKKILVLDLDETLIHSHHDGVIRPMVKPGTPSDFTIKVVIDRHPVRFSVHARPHVDYFLSVVSQ

Radius of gyration: 37.67 Å; chains: 1; bounding box: 61×117×49 Å